Protein AF-0000000080762300 (afdb_homodimer)

Radius of gyration: 15.97 Å; Cα contacts (8 Å, |Δi|>4): 237; chains: 2; bounding box: 34×42×32 Å

Structure (mmCIF, N/CA/C/O backbone):
data_AF-0000000080762300-model_v1
#
loop_
_entity.id
_entity.type
_entity.pdbx_description
1 polymer 'Phage glycoprotein'
#
loop_
_atom_site.group_PDB
_atom_site.id
_atom_site.type_symbol
_atom_site.label_atom_id
_atom_site.label_alt_id
_atom_site.label_comp_id
_atom_site.label_asym_id
_atom_site.label_entity_id
_atom_site.label_seq_id
_atom_site.pdbx_PDB_ins_code
_atom_site.Cartn_x
_atom_site.Cartn_y
_atom_site.Cartn_z
_atom_site.occupancy
_atom_site.B_iso_or_equiv
_atom_site.auth_seq_id
_atom_site.auth_comp_id
_atom_site.auth_asym_id
_atom_site.auth_atom_id
_atom_site.pdbx_PDB_model_num
ATOM 1 N N . MET A 1 1 ? -6.262 9.594 -10.688 1 65.25 1 MET A N 1
ATOM 2 C CA . MET A 1 1 ? -5.441 8.539 -11.281 1 65.25 1 MET A CA 1
ATOM 3 C C . MET A 1 1 ? -6.312 7.395 -11.789 1 65.25 1 MET A C 1
ATOM 5 O O . MET A 1 1 ? -7.309 7.039 -11.164 1 65.25 1 MET A O 1
ATOM 9 N N . THR A 1 2 ? -6.258 7.039 -13.203 1 86.12 2 THR A N 1
ATOM 10 C CA . THR A 1 2 ? -6.926 5.852 -13.719 1 86.12 2 THR A CA 1
ATOM 11 C C . THR A 1 2 ? -6.09 4.602 -13.453 1 86.12 2 THR A C 1
ATOM 13 O O . THR A 1 2 ? -4.875 4.602 -13.656 1 86.12 2 THR A O 1
ATOM 16 N N . TYR A 1 3 ? -6.652 3.672 -12.75 1 92.5 3 TYR A N 1
ATOM 17 C CA . TYR A 1 3 ? -6.012 2.418 -12.367 1 92.5 3 TYR A CA 1
ATOM 18 C C . TYR A 1 3 ? -6.828 1.221 -12.844 1 92.5 3 TYR A C 1
ATOM 20 O O . TYR A 1 3 ? -8.047 1.175 -12.648 1 92.5 3 TYR A O 1
ATOM 28 N N . THR A 1 4 ? -6.125 0.359 -13.578 1 95.38 4 THR A N 1
ATOM 29 C CA . THR A 1 4 ? -6.664 -0.956 -13.906 1 95.38 4 THR A CA 1
ATOM 30 C C . THR A 1 4 ? -5.832 -2.059 -13.258 1 95.38 4 THR A C 1
ATOM 32 O O . THR A 1 4 ? -4.625 -2.146 -13.477 1 95.38 4 THR A O 1
ATOM 35 N N . ALA A 1 5 ? -6.48 -2.846 -12.43 1 96.38 5 ALA A N 1
ATOM 36 C CA . ALA A 1 5 ? -5.797 -3.906 -11.695 1 96.38 5 ALA A CA 1
ATOM 37 C C . ALA A 1 5 ? -5.379 -5.039 -12.633 1 96.38 5 ALA A C 1
ATOM 39 O O . ALA A 1 5 ? -5.941 -5.199 -13.719 1 96.38 5 ALA A O 1
ATOM 40 N N . PRO A 1 6 ? -4.355 -5.812 -12.258 1 97.31 6 PRO A N 1
ATOM 41 C CA . PRO A 1 6 ? -4.09 -7.055 -12.992 1 97.31 6 PRO A CA 1
ATOM 42 C C . PRO A 1 6 ? -5.293 -7.988 -13.031 1 97.31 6 PRO A C 1
ATOM 44 O O . PRO A 1 6 ? -6.094 -8.008 -12.094 1 97.31 6 PRO A O 1
ATOM 47 N N . THR A 1 7 ? -5.379 -8.68 -14.039 1 95.88 7 THR A N 1
ATOM 48 C CA . THR A 1 7 ? -6.445 -9.664 -14.141 1 95.88 7 THR A CA 1
ATOM 49 C C . THR A 1 7 ? -6.18 -10.852 -13.219 1 95.88 7 THR A C 1
ATOM 51 O O . THR A 1 7 ? -5.043 -11.078 -12.805 1 95.88 7 THR A O 1
ATOM 54 N N . PRO A 1 8 ? -7.215 -11.594 -12.93 1 95.94 8 PRO A N 1
ATOM 55 C CA . PRO A 1 8 ? -7.004 -12.805 -12.148 1 95.94 8 PRO A CA 1
ATOM 56 C C . PRO A 1 8 ? -5.953 -13.734 -12.758 1 95.94 8 PRO A C 1
ATOM 58 O O . PRO A 1 8 ? -5.121 -14.289 -12.031 1 95.94 8 PRO A O 1
ATOM 61 N N . ALA A 1 9 ? -5.965 -13.914 -14.031 1 95.69 9 ALA A N 1
ATOM 62 C CA . ALA A 1 9 ? -5.004 -14.789 -14.703 1 95.69 9 ALA A CA 1
ATOM 63 C C . ALA A 1 9 ? -3.578 -14.281 -14.516 1 95.69 9 ALA A C 1
ATOM 65 O O . ALA A 1 9 ? -2.652 -15.07 -14.328 1 95.69 9 ALA A O 1
ATOM 66 N N . GLN A 1 10 ? -3.395 -13.023 -14.547 1 97.62 10 GLN A N 1
ATOM 67 C CA . GLN A 1 10 ? -2.076 -12.422 -14.359 1 97.62 10 GLN A CA 1
ATOM 68 C C . GLN A 1 10 ? -1.583 -12.602 -12.93 1 97.62 10 GLN A C 1
ATOM 70 O O . GLN A 1 10 ? -0.404 -12.883 -12.703 1 97.62 10 GLN A O 1
ATOM 75 N N . LEU A 1 11 ? -2.508 -12.508 -11.984 1 97.75 11 LEU A N 1
ATOM 76 C CA . LEU A 1 11 ? -2.145 -12.719 -10.586 1 97.75 11 LEU A CA 1
ATOM 77 C C . LEU A 1 11 ? -1.836 -14.188 -10.328 1 97.75 11 LEU A C 1
ATOM 79 O O . LEU A 1 11 ? -0.93 -14.508 -9.555 1 97.75 11 LEU A O 1
ATOM 83 N N . GLN A 1 12 ? -2.547 -15.055 -10.969 1 96.19 12 GLN A N 1
ATOM 84 C CA . GLN A 1 12 ? -2.244 -16.469 -10.852 1 96.19 12 GLN A CA 1
ATOM 85 C C . GLN A 1 12 ? -0.877 -16.797 -11.453 1 96.19 12 GLN A C 1
ATOM 87 O O . GLN A 1 12 ? -0.126 -17.609 -10.898 1 96.19 12 GLN A O 1
ATOM 92 N N . ALA A 1 13 ? -0.613 -16.203 -12.594 1 97.75 13 ALA A N 1
ATOM 93 C CA . ALA A 1 13 ? 0.691 -16.406 -13.219 1 97.75 13 ALA A CA 1
ATOM 94 C C . ALA A 1 13 ? 1.816 -15.922 -12.305 1 97.75 13 ALA A C 1
ATOM 96 O O . ALA A 1 13 ? 2.869 -16.562 -12.219 1 97.75 13 ALA A O 1
ATOM 97 N N . LEU A 1 14 ? 1.612 -14.781 -11.656 1 98.25 14 LEU A N 1
ATOM 98 C CA . LEU A 1 14 ? 2.594 -14.266 -10.703 1 98.25 14 LEU A CA 1
ATOM 99 C C . LEU A 1 14 ? 2.834 -15.266 -9.578 1 98.25 14 LEU A C 1
ATOM 101 O O . LEU A 1 14 ? 3.982 -15.555 -9.234 1 98.25 14 LEU A O 1
ATOM 105 N N . LYS A 1 15 ? 1.79 -15.719 -9 1 97.75 15 LYS A N 1
ATOM 106 C CA . LYS A 1 15 ? 1.881 -16.719 -7.93 1 97.75 15 LYS A CA 1
ATOM 107 C C . LYS A 1 15 ? 2.715 -17.922 -8.367 1 97.75 15 LYS A C 1
ATOM 109 O O . LYS A 1 15 ? 3.592 -18.375 -7.633 1 97.75 15 LYS A O 1
ATOM 114 N N . THR A 1 16 ? 2.447 -18.438 -9.539 1 97.75 16 THR A N 1
ATOM 115 C CA . THR A 1 16 ? 3.152 -19.594 -10.078 1 97.75 16 THR A CA 1
ATOM 116 C C . THR A 1 16 ? 4.629 -19.281 -10.305 1 97.75 16 THR A C 1
ATOM 118 O O . THR A 1 16 ? 5.504 -20.062 -9.938 1 97.75 16 THR A O 1
ATOM 121 N N . ALA A 1 17 ? 4.879 -18.125 -10.836 1 98.19 17 ALA A N 1
ATOM 122 C CA . ALA A 1 17 ? 6.25 -17.719 -11.125 1 98.19 17 ALA A CA 1
ATOM 123 C C . ALA A 1 17 ? 7.066 -17.609 -9.836 1 98.19 17 ALA A C 1
ATOM 125 O O . ALA A 1 17 ? 8.266 -17.906 -9.828 1 98.19 17 ALA A O 1
ATOM 126 N N . LEU A 1 18 ? 6.426 -17.141 -8.797 1 97.88 18 LEU A N 1
ATOM 127 C CA . LEU A 1 18 ? 7.109 -16.953 -7.523 1 97.88 18 LEU A CA 1
ATOM 128 C C . LEU A 1 18 ? 7.191 -18.266 -6.75 1 97.88 18 LEU A C 1
ATOM 130 O O . LEU A 1 18 ? 7.922 -18.375 -5.762 1 97.88 18 LEU A O 1
ATOM 134 N N . ASP A 1 19 ? 6.422 -19.281 -7.191 1 98.19 19 ASP A N 1
ATOM 135 C CA . ASP A 1 19 ? 6.258 -20.547 -6.477 1 98.19 19 ASP A CA 1
ATOM 136 C C . ASP A 1 19 ? 5.766 -20.312 -5.051 1 98.19 19 ASP A C 1
ATOM 138 O O . ASP A 1 19 ? 6.332 -20.844 -4.098 1 98.19 19 ASP A O 1
ATOM 142 N N . TYR A 1 20 ? 4.777 -19.453 -4.879 1 97.62 20 TYR A N 1
ATOM 143 C CA . TYR A 1 20 ? 4.184 -19.109 -3.592 1 97.62 20 TYR A CA 1
ATOM 144 C C . TYR A 1 20 ? 2.861 -19.828 -3.387 1 97.62 20 TYR A C 1
ATOM 146 O O . TYR A 1 20 ? 2.186 -20.188 -4.355 1 97.62 20 TYR A O 1
ATOM 154 N N . THR A 1 21 ? 2.537 -20 -2.201 1 96.94 21 THR A N 1
ATOM 155 C CA . THR A 1 21 ? 1.201 -20.453 -1.844 1 96.94 21 THR A CA 1
ATOM 156 C C . THR A 1 21 ? 0.217 -19.297 -1.803 1 96.94 21 THR A C 1
ATOM 158 O O . THR A 1 21 ? 0.621 -18.125 -1.869 1 96.94 21 THR A O 1
ATOM 161 N N . GLY A 1 22 ? -1.1 -19.578 -1.722 1 94.88 22 GLY A N 1
ATOM 162 C CA . GLY A 1 22 ? -2.113 -18.547 -1.533 1 94.88 22 GLY A CA 1
ATOM 163 C C . GLY A 1 22 ? -1.881 -17.703 -0.297 1 94.88 22 GLY A C 1
ATOM 164 O O . GLY A 1 22 ? -2.09 -16.484 -0.322 1 94.88 22 GLY A O 1
ATOM 165 N N . LYS A 1 23 ? -1.419 -18.391 0.778 1 95.25 23 LYS A N 1
ATOM 166 C CA . LYS A 1 23 ? -1.147 -17.719 2.039 1 95.25 23 LYS A CA 1
ATOM 167 C C . LYS A 1 23 ? -0.006 -16.719 1.888 1 95.25 23 LYS A C 1
ATOM 169 O O . LYS A 1 23 ? -0.089 -15.586 2.387 1 95.25 23 LYS A O 1
ATOM 174 N N . GLN A 1 24 ? 1.02 -17.047 1.185 1 96.31 24 GLN A N 1
ATOM 175 C CA . GLN A 1 24 ? 2.168 -16.188 0.96 1 96.31 24 GLN A CA 1
ATOM 176 C C . GLN A 1 24 ? 1.79 -14.984 0.089 1 96.31 24 GLN A C 1
ATOM 178 O O . GLN A 1 24 ? 2.223 -13.859 0.347 1 96.31 24 GLN A O 1
ATOM 183 N N . MET A 1 25 ? 0.901 -15.266 -0.893 1 97.31 25 MET A N 1
ATOM 184 C CA . MET A 1 25 ? 0.447 -14.18 -1.756 1 97.31 25 MET A CA 1
ATOM 185 C C . MET A 1 25 ? -0.425 -13.195 -0.981 1 97.31 25 MET A C 1
ATOM 187 O O . MET A 1 25 ? -0.333 -11.984 -1.183 1 97.31 25 MET A O 1
ATOM 191 N N . ALA A 1 26 ? -1.245 -13.758 -0.153 1 96.25 26 ALA A N 1
ATOM 192 C CA . ALA A 1 26 ? -2.105 -12.93 0.686 1 96.25 26 ALA A CA 1
ATOM 193 C C . ALA A 1 26 ? -1.277 -12 1.571 1 96.25 26 ALA A C 1
ATOM 195 O O . ALA A 1 26 ? -1.602 -10.82 1.721 1 96.25 26 ALA A O 1
ATOM 196 N N . GLU A 1 27 ? -0.178 -12.438 2.131 1 94.38 27 GLU A N 1
ATOM 197 C CA . GLU A 1 27 ? 0.726 -11.641 2.951 1 94.38 27 GLU A CA 1
ATOM 198 C C . GLU A 1 27 ? 1.37 -10.523 2.133 1 94.38 27 GLU A C 1
ATOM 200 O O . GLU A 1 27 ? 1.436 -9.375 2.58 1 94.38 27 GLU A O 1
ATOM 205 N N . LEU A 1 28 ? 1.771 -10.852 0.896 1 95.88 28 LEU A N 1
ATOM 206 C CA . LEU A 1 28 ? 2.369 -9.859 0.009 1 95.88 28 LEU A CA 1
ATOM 207 C C . LEU A 1 28 ? 1.368 -8.758 -0.331 1 95.88 28 LEU A C 1
ATOM 209 O O . LEU A 1 28 ? 1.737 -7.586 -0.432 1 95.88 28 LEU A O 1
ATOM 213 N N . ALA A 1 29 ? 0.161 -9.195 -0.49 1 96.69 29 ALA A N 1
ATOM 214 C CA . ALA A 1 29 ? -0.89 -8.266 -0.907 1 96.69 29 ALA A CA 1
ATOM 215 C C . ALA A 1 29 ? -1.508 -7.562 0.296 1 96.69 29 ALA A C 1
ATOM 217 O O . ALA A 1 29 ? -2.363 -6.688 0.138 1 96.69 29 ALA A O 1
ATOM 218 N N . CYS A 1 30 ? -1.164 -8 1.465 1 96.19 30 CYS A N 1
ATOM 219 C CA . CYS A 1 30 ? -1.644 -7.418 2.713 1 96.19 30 CYS A CA 1
ATOM 220 C C . CYS A 1 30 ? -3.137 -7.664 2.893 1 96.19 30 CYS A C 1
ATOM 222 O O . CYS A 1 30 ? -3.881 -6.754 3.264 1 96.19 30 CYS A O 1
ATOM 224 N N . VAL A 1 31 ? -3.586 -8.844 2.598 1 95.06 31 VAL A N 1
ATOM 225 C CA . VAL A 1 31 ? -4.973 -9.258 2.791 1 95.06 31 VAL A CA 1
ATOM 226 C C . VAL A 1 31 ? -5.016 -10.633 3.447 1 95.06 31 VAL A C 1
ATOM 228 O O . VAL A 1 31 ? -3.988 -11.305 3.574 1 95.06 31 VAL A O 1
ATOM 231 N N . GLY A 1 32 ? -6.219 -10.945 3.941 1 92.69 32 GLY A N 1
ATOM 232 C CA . GLY A 1 32 ? -6.426 -12.32 4.352 1 92.69 32 GLY A CA 1
ATOM 233 C C . GLY A 1 32 ? -6.453 -13.289 3.188 1 92.69 32 GLY A C 1
ATOM 234 O O . GLY A 1 32 ? -6.652 -12.891 2.041 1 92.69 32 GLY A O 1
ATOM 235 N N . GLU A 1 33 ? -6.25 -14.531 3.49 1 91.69 33 GLU A N 1
ATOM 236 C CA . GLU A 1 33 ? -6.219 -15.57 2.459 1 91.69 33 GLU A CA 1
ATOM 237 C C . GLU A 1 33 ? -7.516 -15.586 1.658 1 91.69 33 GLU A C 1
ATOM 239 O O . GLU A 1 33 ? -7.5 -15.773 0.439 1 91.69 33 GLU A O 1
ATOM 244 N N . GLN A 1 34 ? -8.609 -15.414 2.279 1 91.12 34 GLN A N 1
ATOM 245 C CA . GLN A 1 34 ? -9.906 -15.43 1.607 1 91.12 34 GLN A CA 1
ATOM 246 C C . GLN A 1 34 ? -10.016 -14.289 0.598 1 91.12 34 GLN A C 1
ATOM 248 O O . GLN A 1 34 ? -10.594 -14.461 -0.479 1 91.12 34 GLN A O 1
ATOM 253 N N . HIS A 1 35 ? -9.5 -13.195 0.912 1 93.44 35 HIS A N 1
ATOM 254 C CA . HIS A 1 35 ? -9.555 -12.047 0.013 1 93.44 35 HIS A CA 1
ATOM 255 C C . HIS A 1 35 ? -8.656 -12.258 -1.202 1 93.44 35 HIS A C 1
ATOM 257 O O . HIS A 1 35 ? -9.008 -11.859 -2.314 1 93.44 35 HIS A O 1
ATOM 263 N N . TRP A 1 36 ? -7.531 -12.938 -0.986 1 94.69 36 TRP A N 1
ATOM 264 C CA . TRP A 1 36 ? -6.652 -13.234 -2.111 1 94.69 36 TRP A CA 1
ATOM 265 C C . TRP A 1 36 ? -7.379 -14.062 -3.17 1 94.69 36 TRP A C 1
ATOM 267 O O . TRP A 1 36 ? -7.277 -13.781 -4.363 1 94.69 36 TRP A O 1
ATOM 277 N N . ARG A 1 37 ? -8.125 -14.961 -2.781 1 92.44 37 ARG A N 1
ATOM 278 C CA . ARG A 1 37 ? -8.859 -15.82 -3.699 1 92.44 37 ARG A CA 1
ATOM 279 C C . ARG A 1 37 ? -9.82 -15.008 -4.562 1 92.44 37 ARG A C 1
ATOM 281 O O . ARG A 1 37 ? -10.047 -15.344 -5.727 1 92.44 37 ARG A O 1
ATOM 288 N N . LYS A 1 38 ? -10.328 -13.953 -3.992 1 94.38 38 LYS A N 1
ATOM 289 C CA . LYS A 1 38 ? -11.258 -13.102 -4.73 1 94.38 38 LYS A CA 1
ATOM 290 C C . LYS A 1 38 ? -10.547 -12.367 -5.863 1 94.38 38 LYS A C 1
ATOM 292 O O . LYS A 1 38 ? -11.18 -11.977 -6.852 1 94.38 38 LYS A O 1
ATOM 297 N N . TYR A 1 39 ? -9.297 -12.18 -5.762 1 95.5 39 TYR A N 1
ATOM 298 C CA . TYR A 1 39 ? -8.523 -11.484 -6.781 1 95.5 39 TYR A CA 1
ATOM 299 C C . TYR A 1 39 ? -8.094 -12.445 -7.891 1 95.5 39 TYR A C 1
ATOM 301 O O . TYR A 1 39 ? -7.711 -12.008 -8.977 1 95.5 39 TYR A O 1
ATOM 309 N N . THR A 1 40 ? -8.102 -13.75 -7.664 1 91.75 40 THR A N 1
ATOM 310 C CA . THR A 1 40 ? -7.578 -14.719 -8.617 1 91.75 40 THR A CA 1
ATOM 311 C C . THR A 1 40 ? -8.703 -15.617 -9.133 1 91.75 40 THR A C 1
ATOM 313 O O . THR A 1 40 ? -8.438 -16.672 -9.727 1 91.75 40 THR A O 1
ATOM 316 N N . GLY A 1 41 ? -9.875 -15.219 -9.195 1 77 41 GLY A N 1
ATOM 317 C CA . GLY A 1 41 ? -10.93 -15.93 -9.906 1 77 41 GLY A CA 1
ATOM 318 C C . GLY A 1 41 ? -11.953 -16.547 -8.977 1 77 41 GLY A C 1
ATOM 319 O O . GLY A 1 41 ? -12.555 -17.578 -9.312 1 77 41 GLY A O 1
ATOM 320 N N . GLY A 1 42 ? -12.148 -16.016 -7.895 1 67.25 42 GLY A N 1
ATOM 321 C CA . GLY A 1 42 ? -13.211 -16.594 -7.082 1 67.25 42 GLY A CA 1
ATOM 322 C C . GLY A 1 42 ? -14.602 -16.203 -7.543 1 67.25 42 GLY A C 1
ATOM 323 O O . GLY A 1 42 ? -14.758 -15.555 -8.586 1 67.25 42 GLY A O 1
ATOM 324 N N . SER A 1 43 ? -15.555 -16.734 -7.098 1 69.12 43 SER A N 1
ATOM 325 C CA . SER A 1 43 ? -16.969 -16.625 -7.406 1 69.12 43 SER A CA 1
ATOM 326 C C . SER A 1 43 ? -17.453 -15.18 -7.32 1 69.12 43 SER A C 1
ATOM 328 O O . SER A 1 43 ? -18.438 -14.805 -7.973 1 69.12 43 SER A O 1
ATOM 330 N N . THR A 1 44 ? -16.75 -14.32 -6.609 1 78.88 44 THR A N 1
ATOM 331 C CA . THR A 1 44 ? -17.047 -12.898 -6.461 1 78.88 44 THR A CA 1
ATOM 332 C C . THR A 1 44 ? -15.805 -12.062 -6.777 1 78.88 44 THR A C 1
ATOM 334 O O . THR A 1 44 ? -15.102 -11.617 -5.867 1 78.88 44 THR A O 1
ATOM 337 N N . PRO A 1 45 ? -15.523 -11.969 -8.023 1 82.06 45 PRO A N 1
ATOM 338 C CA . PRO A 1 45 ? -14.281 -11.328 -8.438 1 82.06 45 PRO A CA 1
ATOM 339 C C . PRO A 1 45 ? -14.172 -9.875 -7.961 1 82.06 45 PRO A C 1
ATOM 341 O O . PRO A 1 45 ? -15.18 -9.156 -7.93 1 82.06 45 PRO A O 1
ATOM 344 N N . ARG A 1 46 ? -13.141 -9.562 -7.352 1 92.62 46 ARG A N 1
ATOM 345 C CA . ARG A 1 46 ? -12.773 -8.211 -6.949 1 92.62 46 ARG A CA 1
ATOM 346 C C . ARG A 1 46 ? -11.438 -7.801 -7.559 1 92.62 46 ARG A C 1
ATOM 348 O O . ARG A 1 46 ? -10.57 -8.648 -7.801 1 92.62 46 ARG A O 1
ATOM 355 N N . GLU A 1 47 ? -11.438 -6.555 -7.832 1 94.5 47 GLU A N 1
ATOM 356 C CA . GLU A 1 47 ? -10.156 -6.031 -8.289 1 94.5 47 GLU A CA 1
ATOM 357 C C . GLU A 1 47 ? -9.234 -5.727 -7.117 1 94.5 47 GLU A C 1
ATOM 359 O O . GLU A 1 47 ? -9.672 -5.223 -6.082 1 94.5 47 GLU A O 1
ATOM 364 N N . MET A 1 48 ? -8.023 -6.062 -7.312 1 96.25 48 MET A N 1
ATOM 365 C CA . MET A 1 48 ? -7.055 -5.723 -6.27 1 96.25 48 MET A CA 1
ATOM 366 C C . MET A 1 48 ? -6.902 -4.211 -6.137 1 96.25 48 MET A C 1
ATOM 368 O O . MET A 1 48 ? -6.641 -3.523 -7.121 1 96.25 48 MET A O 1
ATOM 372 N N . PRO A 1 49 ? -7.02 -3.707 -4.941 1 96.5 49 PRO A N 1
ATOM 373 C CA . PRO A 1 49 ? -6.828 -2.268 -4.75 1 96.5 49 PRO A CA 1
ATOM 374 C C . PRO A 1 49 ? -5.398 -1.819 -5.039 1 96.5 49 PRO A C 1
ATOM 376 O O . PRO A 1 49 ? -4.453 -2.59 -4.844 1 96.5 49 PRO A O 1
ATOM 379 N N . TYR A 1 50 ? -5.246 -0.603 -5.418 1 96.25 50 TYR A N 1
ATOM 380 C CA . TYR A 1 50 ? -3.961 -0.035 -5.809 1 96.25 50 TYR A CA 1
ATOM 381 C C . TYR A 1 50 ? -2.943 -0.163 -4.684 1 96.25 50 TYR A C 1
ATOM 383 O O . TYR A 1 50 ? -1.835 -0.664 -4.891 1 96.25 50 TYR A O 1
ATOM 391 N N . PRO A 1 51 ? -3.252 0.216 -3.42 1 97.81 51 PRO A N 1
ATOM 392 C CA . PRO A 1 51 ? -2.203 0.151 -2.4 1 97.81 51 PRO A CA 1
ATOM 393 C C . PRO A 1 51 ? -1.756 -1.278 -2.104 1 97.81 51 PRO A C 1
ATOM 395 O O . PRO A 1 51 ? -0.594 -1.507 -1.757 1 97.81 51 PRO A O 1
ATOM 398 N N . ASN A 1 52 ? -2.676 -2.227 -2.24 1 98.25 52 ASN A N 1
ATOM 399 C CA . ASN A 1 52 ? -2.297 -3.623 -2.043 1 98.25 52 ASN A CA 1
ATOM 400 C C . ASN A 1 52 ? -1.31 -4.09 -3.107 1 98.25 52 ASN A C 1
ATOM 402 O O . ASN A 1 52 ? -0.309 -4.738 -2.791 1 98.25 52 ASN A O 1
ATOM 406 N N . LEU A 1 53 ? -1.625 -3.756 -4.367 1 98.25 53 LEU A N 1
ATOM 407 C CA . LEU A 1 53 ? -0.696 -4.113 -5.434 1 98.25 53 LEU A CA 1
ATOM 408 C C . LEU A 1 53 ? 0.635 -3.389 -5.262 1 98.25 53 LEU A C 1
ATOM 410 O O . LEU A 1 53 ? 1.694 -3.953 -5.543 1 98.25 53 LEU A O 1
ATOM 414 N N . PHE A 1 54 ? 0.567 -2.152 -4.832 1 98.38 54 PHE A N 1
ATOM 415 C CA . PHE A 1 54 ? 1.789 -1.391 -4.598 1 98.38 54 PHE A CA 1
ATOM 416 C C . PHE A 1 54 ? 2.672 -2.088 -3.57 1 98.38 54 PHE A C 1
ATOM 418 O O . PHE A 1 54 ? 3.877 -2.24 -3.783 1 98.38 54 PHE A O 1
ATOM 425 N N . HIS A 1 55 ? 2.107 -2.453 -2.482 1 98.5 55 HIS A N 1
ATOM 426 C CA . HIS A 1 55 ? 2.881 -3.158 -1.465 1 98.5 55 HIS A CA 1
ATOM 427 C C . HIS A 1 55 ? 3.494 -4.438 -2.027 1 98.5 55 HIS A C 1
ATOM 429 O O . HIS A 1 55 ? 4.684 -4.695 -1.836 1 98.5 55 HIS A O 1
ATOM 435 N N . LEU A 1 56 ? 2.676 -5.238 -2.709 1 98.44 56 LEU A N 1
ATOM 436 C CA . LEU A 1 56 ? 3.123 -6.484 -3.322 1 98.44 56 LEU A CA 1
ATOM 437 C C . LEU A 1 56 ? 4.297 -6.234 -4.266 1 98.44 56 LEU A C 1
ATOM 439 O O . LEU A 1 56 ? 5.34 -6.883 -4.148 1 98.44 56 LEU A O 1
ATOM 443 N N . ALA A 1 57 ? 4.176 -5.266 -5.121 1 98.62 57 ALA A N 1
ATOM 444 C CA . ALA A 1 57 ? 5.219 -4.941 -6.09 1 98.62 57 ALA A CA 1
ATOM 445 C C . ALA A 1 57 ? 6.465 -4.402 -5.395 1 98.62 57 ALA A C 1
ATOM 447 O O . ALA A 1 57 ? 7.59 -4.699 -5.809 1 98.62 57 ALA A O 1
ATOM 448 N N . ALA A 1 58 ? 6.246 -3.607 -4.391 1 98.62 58 ALA A N 1
ATOM 449 C CA . ALA A 1 58 ? 7.375 -3.064 -3.641 1 98.62 58 ALA A CA 1
ATOM 450 C C . ALA A 1 58 ? 8.203 -4.18 -3.01 1 98.62 58 ALA A C 1
ATOM 452 O O . ALA A 1 58 ? 9.43 -4.156 -3.064 1 98.62 58 ALA A O 1
ATOM 453 N N . ARG A 1 59 ? 7.504 -5.156 -2.455 1 98.38 59 ARG A N 1
ATOM 454 C CA . ARG A 1 59 ? 8.195 -6.281 -1.826 1 98.38 59 ARG A CA 1
ATOM 455 C C . ARG A 1 59 ? 9.008 -7.066 -2.848 1 98.38 59 ARG A C 1
ATOM 457 O O . ARG A 1 59 ? 10.023 -7.668 -2.506 1 98.38 59 ARG A O 1
ATOM 464 N N . LEU A 1 60 ? 8.602 -7.008 -4.094 1 98.38 60 LEU A N 1
ATOM 465 C CA . LEU A 1 60 ? 9.258 -7.781 -5.145 1 98.38 60 LEU A CA 1
ATOM 466 C C . LEU A 1 60 ? 10.344 -6.957 -5.824 1 98.38 60 LEU A C 1
ATOM 468 O O . LEU A 1 60 ? 11.289 -7.516 -6.391 1 98.38 60 LEU A O 1
ATOM 472 N N . ALA A 1 61 ? 10.234 -5.652 -5.715 1 98.5 61 ALA A N 1
ATOM 473 C CA . ALA A 1 61 ? 11.094 -4.805 -6.535 1 98.5 61 ALA A CA 1
ATOM 474 C C . ALA A 1 61 ? 12.18 -4.148 -5.691 1 98.5 61 ALA A C 1
ATOM 476 O O . ALA A 1 61 ? 13.242 -3.779 -6.207 1 98.5 61 ALA A O 1
ATOM 477 N N . LEU A 1 62 ? 11.93 -3.922 -4.422 1 98.56 62 LEU A N 1
ATOM 478 C CA . LEU A 1 62 ? 12.844 -3.156 -3.584 1 98.56 62 LEU A CA 1
ATOM 479 C C . LEU A 1 62 ? 13.773 -4.082 -2.807 1 98.56 62 LEU A C 1
ATOM 481 O O . LEU A 1 62 ? 13.398 -5.215 -2.482 1 98.56 62 LEU A O 1
ATOM 485 N N . SER A 1 63 ? 14.961 -3.521 -2.492 1 98.06 63 SER A N 1
ATOM 486 C CA . SER A 1 63 ? 15.883 -4.242 -1.625 1 98.06 63 SER A CA 1
ATOM 487 C C . SER A 1 63 ? 15.414 -4.223 -0.175 1 98.06 63 SER A C 1
ATOM 489 O O . SER A 1 63 ? 14.586 -3.389 0.204 1 98.06 63 SER A O 1
ATOM 491 N N . PRO A 1 64 ? 15.992 -5.117 0.606 1 97.25 64 PRO A N 1
ATOM 492 C CA . PRO A 1 64 ? 15.656 -5.094 2.031 1 97.25 64 PRO A CA 1
ATOM 493 C C . PRO A 1 64 ? 15.969 -3.75 2.688 1 97.25 64 PRO A C 1
ATOM 495 O O . PRO A 1 64 ? 15.219 -3.297 3.555 1 97.25 64 PRO A O 1
ATOM 498 N N . ALA A 1 65 ? 17 -3.145 2.266 1 97.69 65 ALA A N 1
ATOM 499 C CA . ALA A 1 65 ? 17.375 -1.852 2.838 1 97.69 65 ALA A CA 1
ATOM 500 C C . ALA A 1 65 ? 16.359 -0.776 2.459 1 97.69 65 ALA A C 1
ATOM 502 O O . ALA A 1 65 ? 16.031 0.086 3.275 1 97.69 65 ALA A O 1
ATOM 503 N N . GLU A 1 66 ? 15.93 -0.811 1.231 1 98.19 66 GLU A N 1
ATOM 504 C CA . GLU A 1 66 ? 14.93 0.149 0.778 1 98.19 66 GLU A CA 1
ATOM 505 C C . GLU A 1 66 ? 13.602 -0.06 1.499 1 98.19 66 GLU A C 1
ATOM 507 O O . GLU A 1 66 ? 12.953 0.905 1.916 1 98.19 66 GLU A O 1
ATOM 512 N N . LEU A 1 67 ? 13.25 -1.272 1.661 1 98.06 67 LEU A N 1
ATOM 513 C CA . LEU A 1 67 ? 12.031 -1.597 2.396 1 98.06 67 LEU A CA 1
ATOM 514 C C . LEU A 1 67 ? 12.133 -1.137 3.848 1 98.06 67 LEU A C 1
ATOM 516 O O . LEU A 1 67 ? 11.164 -0.622 4.41 1 98.06 67 LEU A O 1
ATOM 520 N N . ALA A 1 68 ? 13.297 -1.308 4.391 1 97 68 ALA A N 1
ATOM 521 C CA . ALA A 1 68 ? 13.508 -0.895 5.773 1 97 68 ALA A CA 1
ATOM 522 C C . ALA A 1 68 ? 13.312 0.61 5.934 1 97 68 ALA A C 1
ATOM 524 O O . ALA A 1 68 ? 12.836 1.075 6.969 1 97 68 ALA A O 1
ATOM 525 N N . ARG A 1 69 ? 13.664 1.368 4.906 1 98.12 69 ARG A N 1
ATOM 526 C CA . ARG A 1 69 ? 13.469 2.812 4.969 1 98.12 69 ARG A CA 1
ATOM 527 C C . ARG A 1 69 ? 11.984 3.168 4.992 1 98.12 69 ARG A C 1
ATOM 529 O O . ARG A 1 69 ? 11.578 4.102 5.684 1 98.12 69 ARG A O 1
ATOM 536 N N . VAL A 1 70 ? 11.242 2.465 4.246 1 98.44 70 VAL A N 1
ATOM 537 C CA . VAL A 1 70 ? 9.805 2.701 4.23 1 98.44 70 VAL A CA 1
ATOM 538 C C . VAL A 1 70 ? 9.211 2.369 5.602 1 98.44 70 VAL A C 1
ATOM 540 O O . VAL A 1 70 ? 8.43 3.148 6.152 1 98.44 70 VAL A O 1
ATOM 543 N N . LEU A 1 71 ? 9.656 1.217 6.125 1 97.31 71 LEU A N 1
ATOM 544 C CA . LEU A 1 71 ? 9.141 0.796 7.426 1 97.31 71 LEU A CA 1
ATOM 545 C C . LEU A 1 71 ? 9.547 1.785 8.516 1 97.31 71 LEU A C 1
ATOM 547 O O . LEU A 1 71 ? 8.766 2.074 9.422 1 97.31 71 LEU A O 1
ATOM 551 N N . LYS A 1 72 ? 10.734 2.244 8.414 1 97.81 72 LYS A N 1
ATOM 552 C CA . LYS A 1 72 ? 11.188 3.264 9.359 1 97.81 72 LYS A CA 1
ATOM 553 C C . LYS A 1 72 ? 10.312 4.512 9.281 1 97.81 72 LYS A C 1
ATOM 555 O O . LYS A 1 72 ? 9.961 5.094 10.305 1 97.81 72 LYS A O 1
ATOM 560 N N . LYS A 1 73 ? 9.984 4.949 8.07 1 98.38 73 LYS A N 1
ATOM 561 C CA . LYS A 1 73 ? 9.125 6.117 7.883 1 98.38 73 LYS A CA 1
ATOM 562 C C . LYS A 1 73 ? 7.746 5.887 8.484 1 98.38 73 LYS A C 1
ATOM 564 O O . LYS A 1 73 ? 7.176 6.793 9.102 1 98.38 73 LYS A O 1
ATOM 569 N N . MET A 1 74 ? 7.254 4.719 8.344 1 98.25 74 MET A N 1
ATOM 570 C CA . MET A 1 74 ? 5.965 4.375 8.938 1 98.25 74 MET A CA 1
ATOM 571 C C . MET A 1 74 ? 6.008 4.508 10.453 1 98.25 74 MET A C 1
ATOM 573 O O . MET A 1 74 ? 5.078 5.039 11.062 1 98.25 74 MET A O 1
ATOM 577 N N . ARG A 1 75 ? 7.117 4.074 11.016 1 97.69 75 ARG A N 1
ATOM 578 C CA . ARG A 1 75 ? 7.281 4.195 12.461 1 97.69 75 ARG A CA 1
ATOM 579 C C . ARG A 1 75 ? 7.398 5.656 12.883 1 97.69 75 ARG A C 1
ATOM 581 O O . ARG A 1 75 ? 6.855 6.055 13.914 1 97.69 75 ARG A O 1
ATOM 588 N N . GLU A 1 76 ? 8.102 6.422 12.117 1 98.25 76 GLU A N 1
ATOM 589 C CA . GLU A 1 76 ? 8.234 7.848 12.391 1 98.25 76 GLU A CA 1
ATOM 590 C C . GLU A 1 76 ? 6.871 8.539 12.391 1 98.25 76 GLU A C 1
ATOM 592 O O . GLU A 1 76 ? 6.641 9.477 13.156 1 98.25 76 GLU A O 1
ATOM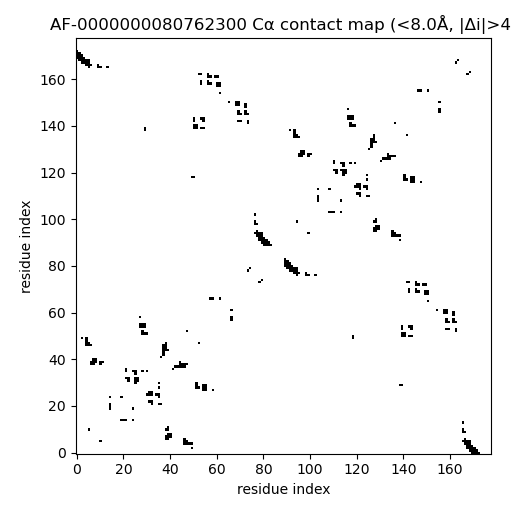 597 N N . ILE A 1 77 ? 6.047 8.07 11.516 1 98.19 77 ILE A N 1
ATOM 598 C CA . ILE A 1 77 ? 4.715 8.648 11.422 1 98.19 77 ILE A CA 1
ATOM 599 C C . ILE A 1 77 ? 3.885 8.242 12.633 1 98.19 77 ILE A C 1
ATOM 601 O O . ILE A 1 77 ? 3.006 8.992 13.07 1 98.19 77 ILE A O 1
ATOM 605 N N . GLY A 1 78 ? 4.145 7.023 13.141 1 97.81 78 GLY A N 1
ATOM 606 C CA . GLY A 1 78 ? 3.477 6.664 14.383 1 97.81 78 GLY A CA 1
ATOM 607 C C . GLY A 1 78 ? 3.01 5.223 14.422 1 97.81 78 GLY A C 1
ATOM 608 O O . GLY A 1 78 ? 2.457 4.77 15.422 1 97.81 78 GLY A O 1
ATOM 609 N N . ALA A 1 79 ? 3.27 4.504 13.328 1 97.25 79 ALA A N 1
ATOM 610 C CA . ALA A 1 79 ? 2.814 3.119 13.289 1 97.25 79 ALA A CA 1
ATOM 611 C C . ALA A 1 79 ? 3.699 2.225 14.148 1 97.25 79 ALA A C 1
ATOM 613 O O . ALA A 1 79 ? 4.887 2.506 14.336 1 97.25 79 ALA A O 1
ATOM 614 N N . GLU A 1 80 ? 3.08 1.106 14.641 1 94.31 80 GLU A N 1
ATOM 615 C CA . GLU A 1 80 ? 3.791 0.03 15.328 1 94.31 80 GLU A CA 1
ATOM 616 C C . GLU A 1 80 ? 3.51 -1.319 14.672 1 94.31 80 GLU A C 1
ATOM 618 O O . GLU A 1 80 ? 2.377 -1.595 14.273 1 94.31 80 GLU A O 1
ATOM 623 N N . PHE A 1 81 ? 4.582 -1.994 14.508 1 88 81 PHE A N 1
ATOM 624 C CA . PHE A 1 81 ? 4.367 -3.34 13.992 1 88 81 PHE A CA 1
ATOM 625 C C . PHE A 1 81 ? 5.543 -4.246 14.336 1 88 81 PHE A C 1
ATOM 627 O O . PHE A 1 81 ? 6.652 -3.77 14.578 1 88 81 PHE A O 1
ATOM 634 N N . ASP A 1 82 ? 5.219 -5.441 14.656 1 75.81 82 ASP A N 1
ATOM 635 C CA . ASP A 1 82 ? 6.215 -6.461 14.977 1 75.81 82 ASP A CA 1
ATOM 636 C C . ASP A 1 82 ? 6.496 -7.352 13.766 1 75.81 82 ASP A C 1
ATOM 638 O O . ASP A 1 82 ? 5.574 -7.91 13.172 1 75.81 82 ASP A O 1
ATOM 642 N N . PHE A 1 83 ? 7.258 -6.812 12.727 1 59.31 83 PHE A N 1
ATOM 643 C CA . PHE A 1 83 ? 7.512 -7.711 11.602 1 59.31 83 PHE A CA 1
ATOM 644 C C . PHE A 1 83 ? 8.227 -8.977 12.078 1 59.31 83 PHE A C 1
ATOM 646 O O . PHE A 1 83 ? 9.211 -8.898 12.812 1 59.31 83 PHE A O 1
ATOM 653 N N . THR A 1 84 ? 7.539 -9.859 12.477 1 49.69 84 THR A N 1
ATOM 654 C CA . THR A 1 84 ? 8.312 -11.094 12.477 1 49.69 84 THR A CA 1
ATOM 655 C C . THR A 1 84 ? 9.102 -11.234 11.172 1 49.69 84 THR A C 1
ATOM 657 O O . THR A 1 84 ? 8.68 -10.734 10.133 1 49.69 84 THR A O 1
ATOM 660 N N . GLU A 1 85 ? 10.406 -11.609 11.031 1 45.25 85 GLU A N 1
ATOM 661 C CA . GLU A 1 85 ? 11.375 -11.805 9.961 1 45.25 85 GLU A CA 1
ATOM 662 C C . GLU A 1 85 ? 10.695 -12.211 8.656 1 45.25 85 GLU A C 1
ATOM 664 O O . GLU A 1 85 ? 9.859 -13.125 8.648 1 45.25 85 GLU A O 1
ATOM 669 N N . PRO A 1 86 ? 10.523 -11.32 7.703 1 44.31 86 PRO A N 1
ATOM 670 C CA . PRO A 1 86 ? 10.039 -11.867 6.434 1 44.31 86 PRO A CA 1
ATOM 671 C C . PRO A 1 86 ? 10.555 -13.281 6.168 1 44.31 86 PRO A C 1
ATOM 673 O O . PRO A 1 86 ? 11.625 -13.648 6.648 1 44.31 86 PRO A O 1
ATOM 676 N N . PRO A 1 87 ? 9.758 -14.195 5.871 1 35.06 87 PRO A N 1
ATOM 677 C CA . PRO A 1 87 ? 10.375 -15.5 5.625 1 35.06 87 PRO A CA 1
ATOM 678 C C . PRO A 1 87 ? 11.586 -15.414 4.699 1 35.06 87 PRO A C 1
ATOM 680 O O . PRO A 1 87 ? 11.539 -14.734 3.674 1 35.06 87 PRO A O 1
ATOM 683 N N . THR A 1 88 ? 12.773 -14.992 5.227 1 35.16 88 THR A N 1
ATOM 684 C CA . THR A 1 88 ? 13.984 -15.188 4.43 1 35.16 88 THR A CA 1
ATOM 685 C C . THR A 1 88 ? 13.852 -16.438 3.559 1 35.16 88 THR A C 1
ATOM 687 O O . THR A 1 88 ? 13.617 -17.531 4.07 1 35.16 88 THR A O 1
ATOM 690 N N . ALA A 1 89 ? 13.453 -16.234 2.371 1 33.97 89 ALA A N 1
ATOM 691 C CA . ALA A 1 89 ? 13.688 -17.422 1.544 1 33.97 89 ALA A CA 1
ATOM 692 C C . ALA A 1 89 ? 15.133 -17.891 1.657 1 33.97 89 ALA A C 1
ATOM 694 O O . ALA A 1 89 ? 16.047 -17.094 1.859 1 33.97 89 ALA A O 1
ATOM 695 N N . MET B 1 1 ? 1.027 -10.641 11.328 1 65 1 MET B N 1
ATOM 696 C CA . MET B 1 1 ? 1.683 -9.375 11.648 1 65 1 MET B CA 1
ATOM 697 C C . MET B 1 1 ? 0.773 -8.484 12.492 1 65 1 MET B C 1
ATOM 699 O O . MET B 1 1 ? -0.442 -8.461 12.289 1 65 1 MET B O 1
ATOM 703 N N . THR B 1 2 ? 1.224 -8.07 13.812 1 85.94 2 THR B N 1
ATOM 704 C CA . THR B 1 2 ? 0.486 -7.086 14.594 1 85.94 2 THR B CA 1
ATOM 705 C C . THR B 1 2 ? 0.775 -5.672 14.109 1 85.94 2 THR B C 1
ATOM 707 O O . THR B 1 2 ? 1.932 -5.316 13.867 1 85.94 2 THR B O 1
ATOM 710 N N . TYR B 1 3 ? -0.24 -4.973 13.695 1 92.38 3 TYR B N 1
ATOM 711 C CA . TYR B 1 3 ? -0.163 -3.613 13.18 1 92.38 3 TYR B CA 1
ATOM 712 C C . TYR B 1 3 ? -1.051 -2.668 13.977 1 92.38 3 TYR B C 1
ATOM 714 O O . TYR B 1 3 ? -2.217 -2.975 14.242 1 92.38 3 TYR B O 1
ATOM 722 N N . THR B 1 4 ? -0.402 -1.606 14.461 1 95.12 4 THR B N 1
ATOM 723 C CA . THR B 1 4 ? -1.135 -0.481 15.031 1 95.12 4 THR B CA 1
ATOM 724 C C . THR B 1 4 ? -0.94 0.774 14.188 1 95.12 4 THR B C 1
ATOM 726 O O . THR B 1 4 ? 0.191 1.21 13.961 1 95.12 4 THR B O 1
ATOM 729 N N . ALA B 1 5 ? -2.033 1.301 13.695 1 96.25 5 ALA B N 1
ATOM 730 C CA . ALA B 1 5 ? -1.988 2.469 12.82 1 96.25 5 ALA B CA 1
ATOM 731 C C . ALA B 1 5 ? -1.591 3.721 13.602 1 96.25 5 ALA B C 1
ATOM 733 O O . ALA B 1 5 ? -1.743 3.773 14.82 1 96.25 5 ALA B O 1
ATOM 734 N N . PRO B 1 6 ? -1.039 4.73 12.93 1 97.19 6 PRO B N 1
ATOM 735 C CA . PRO B 1 6 ? -0.879 6.031 13.578 1 97.19 6 PRO B CA 1
ATOM 736 C C . PRO B 1 6 ? -2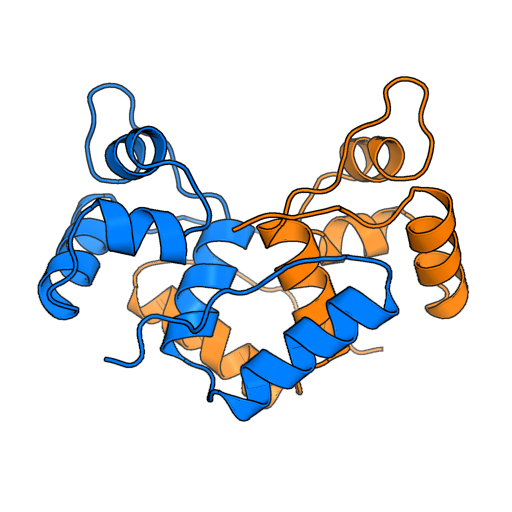.197 6.594 14.109 1 97.19 6 PRO B C 1
ATOM 738 O O . PRO B 1 6 ? -3.258 6.34 13.531 1 97.19 6 PRO B O 1
ATOM 741 N N . THR B 1 7 ? -2.1 7.281 15.109 1 95.69 7 THR B N 1
ATOM 742 C CA . THR B 1 7 ? -3.285 7.934 15.648 1 95.69 7 THR B CA 1
ATOM 743 C C . THR B 1 7 ? -3.717 9.094 14.758 1 95.69 7 THR B C 1
ATOM 745 O O . THR B 1 7 ? -2.92 9.609 13.969 1 95.69 7 THR B O 1
ATOM 748 N N . PRO B 1 8 ? -4.945 9.5 14.906 1 95.88 8 PRO B N 1
ATOM 749 C CA . PRO B 1 8 ? -5.387 10.68 14.164 1 95.88 8 PRO B CA 1
ATOM 750 C C . PRO B 1 8 ? -4.488 11.891 14.391 1 95.88 8 PRO B C 1
ATOM 752 O O . PRO B 1 8 ? -4.172 12.625 13.453 1 95.88 8 PRO B O 1
ATOM 755 N N . ALA B 1 9 ? -4.082 12.141 15.594 1 95.5 9 ALA B N 1
ATOM 756 C CA . ALA B 1 9 ? -3.229 13.281 15.922 1 95.5 9 ALA B CA 1
ATOM 757 C C . ALA B 1 9 ? -1.891 13.18 15.188 1 95.5 9 ALA B C 1
ATOM 759 O O . ALA B 1 9 ? -1.359 14.195 14.719 1 95.5 9 ALA B O 1
ATOM 760 N N . GLN B 1 10 ? -1.363 12.039 15.078 1 97.5 10 GLN B N 1
ATOM 761 C CA . GLN B 1 10 ? -0.092 11.82 14.398 1 97.5 10 GLN B CA 1
ATOM 762 C C . GLN B 1 10 ? -0.228 12.055 12.891 1 97.5 10 GLN B C 1
ATOM 764 O O . GLN B 1 10 ? 0.656 12.641 12.266 1 97.5 10 GLN B O 1
ATOM 769 N N . LEU B 1 11 ? -1.366 11.648 12.352 1 97.62 11 LEU B N 1
ATOM 770 C CA . LEU B 1 11 ? -1.614 11.875 10.93 1 97.62 11 LEU B CA 1
ATOM 771 C C . LEU B 1 11 ? -1.85 13.359 10.648 1 97.62 11 LEU B C 1
ATOM 773 O O . LEU B 1 11 ? -1.419 13.875 9.617 1 97.62 11 LEU B O 1
ATOM 777 N N . GLN B 1 12 ? -2.484 14.031 11.562 1 96.06 12 GLN B N 1
ATOM 778 C CA . GLN B 1 12 ? -2.66 15.469 11.414 1 96.06 12 GLN B CA 1
ATOM 779 C C . GLN B 1 12 ? -1.321 16.203 11.484 1 96.06 12 GLN B C 1
ATOM 781 O O . GLN B 1 12 ? -1.085 17.156 10.742 1 96.06 12 GLN B O 1
ATOM 786 N N . ALA B 1 13 ? -0.505 15.766 12.422 1 97.69 13 ALA B N 1
ATOM 787 C CA . ALA B 1 13 ? 0.827 16.359 12.531 1 97.69 13 ALA B CA 1
ATOM 788 C C . ALA B 1 13 ? 1.626 16.156 11.25 1 97.69 13 ALA B C 1
ATOM 790 O O . ALA B 1 13 ? 2.352 17.062 10.82 1 97.69 13 ALA B O 1
ATOM 791 N N . LEU B 1 14 ? 1.52 14.969 10.656 1 98.25 14 LEU B N 1
ATOM 792 C CA . LEU B 1 14 ? 2.188 14.695 9.391 1 98.25 14 LEU B CA 1
ATOM 793 C C . LEU B 1 14 ? 1.711 15.656 8.305 1 98.25 14 LEU B C 1
ATOM 795 O O . LEU B 1 14 ? 2.523 16.234 7.582 1 98.25 14 LEU B O 1
ATOM 799 N N . LYS B 1 15 ? 0.449 15.781 8.172 1 97.69 15 LYS B N 1
ATOM 800 C CA . LYS B 1 15 ? -0.138 16.703 7.203 1 97.69 15 LYS B CA 1
ATOM 801 C C . LYS B 1 15 ? 0.428 18.109 7.367 1 97.69 15 LYS B C 1
ATOM 803 O O . LYS B 1 15 ? 0.81 18.75 6.383 1 97.69 15 LYS B O 1
ATOM 808 N N . THR B 1 16 ? 0.47 18.594 8.57 1 97.75 16 THR B N 1
ATOM 809 C CA . THR B 1 16 ? 0.973 19.922 8.875 1 97.75 16 THR B CA 1
ATOM 810 C C . THR B 1 16 ? 2.453 20.047 8.531 1 97.75 16 THR B C 1
ATOM 812 O O . THR B 1 16 ? 2.879 21.016 7.914 1 97.75 16 THR B O 1
ATOM 815 N N . ALA B 1 17 ? 3.193 19.031 8.875 1 98.12 17 ALA B N 1
ATOM 816 C CA . ALA B 1 17 ? 4.629 19.031 8.609 1 98.12 17 ALA B CA 1
ATOM 817 C C . ALA B 1 17 ? 4.914 19.078 7.113 1 98.12 17 ALA B C 1
ATOM 819 O O . ALA B 1 17 ? 5.895 19.703 6.684 1 98.12 17 ALA B O 1
ATOM 820 N N . LEU B 1 18 ? 4.094 18.422 6.359 1 97.88 18 LEU B N 1
ATOM 821 C CA . LEU B 1 18 ? 4.285 18.359 4.914 1 97.88 18 LEU B CA 1
ATOM 822 C C . LEU B 1 18 ? 3.709 19.594 4.234 1 97.88 18 LEU B C 1
ATOM 824 O O . LEU B 1 18 ? 3.963 19.844 3.053 1 97.88 18 LEU B O 1
ATOM 828 N N . ASP B 1 19 ? 2.908 20.375 4.984 1 98.19 19 ASP B N 1
ATOM 829 C CA . ASP B 1 19 ? 2.148 21.5 4.449 1 98.19 19 ASP B CA 1
ATOM 830 C C . ASP B 1 19 ? 1.251 21.062 3.295 1 98.19 19 ASP B C 1
ATOM 832 O O . ASP B 1 19 ? 1.254 21.688 2.229 1 98.19 19 ASP B O 1
ATOM 836 N N . TYR B 1 20 ? 0.554 19.953 3.455 1 97.56 20 TYR B N 1
ATOM 837 C CA . TYR B 1 20 ? -0.349 19.375 2.461 1 97.56 20 TYR B CA 1
ATOM 838 C C . TYR B 1 20 ? -1.801 19.703 2.795 1 97.56 20 TYR B C 1
ATOM 840 O O . TYR B 1 20 ? -2.145 19.906 3.961 1 97.56 20 TYR B O 1
ATOM 848 N N . THR B 1 21 ? -2.564 19.703 1.827 1 96.81 21 THR B N 1
ATOM 849 C CA . THR B 1 21 ? -4.012 19.766 2.01 1 96.81 21 THR B CA 1
ATOM 850 C C . THR B 1 21 ? -4.574 18.359 2.271 1 96.81 21 THR B C 1
ATOM 852 O O . THR B 1 21 ? -3.863 17.375 2.129 1 96.81 21 THR B O 1
ATOM 855 N N . GLY B 1 22 ? -5.859 18.266 2.682 1 94.75 22 GLY B N 1
ATOM 856 C CA . GLY B 1 22 ? -6.539 16.984 2.824 1 94.75 22 GLY B CA 1
ATOM 857 C C . GLY B 1 22 ? -6.543 16.172 1.546 1 94.75 22 GLY B C 1
ATOM 858 O O . GLY B 1 22 ? -6.379 14.945 1.583 1 94.75 22 GLY B O 1
ATOM 859 N N . LYS B 1 23 ? -6.719 16.891 0.411 1 95.12 23 LYS B N 1
ATOM 860 C CA . LYS B 1 23 ? -6.746 16.234 -0.896 1 95.12 23 LYS B CA 1
ATOM 861 C C . LYS B 1 23 ? -5.398 15.602 -1.223 1 95.12 23 LYS B C 1
ATOM 863 O O . LYS B 1 23 ? -5.34 14.477 -1.717 1 95.12 23 LYS B O 1
ATOM 868 N N . GLN B 1 24 ? -4.324 16.266 -0.93 1 96.19 24 GLN B N 1
ATOM 869 C CA . GLN B 1 24 ? -2.98 15.758 -1.186 1 96.19 24 GLN B CA 1
ATOM 870 C C . GLN B 1 24 ? -2.664 14.555 -0.301 1 96.19 24 GLN B C 1
ATOM 872 O O . GLN B 1 24 ? -2.055 13.586 -0.756 1 96.19 24 GLN B O 1
ATOM 877 N N . MET B 1 25 ? -3.176 14.641 0.947 1 97.19 25 MET B N 1
ATOM 878 C CA . MET B 1 25 ? -2.959 13.516 1.859 1 97.19 25 MET B CA 1
ATOM 879 C C . MET B 1 25 ? -3.744 12.289 1.409 1 97.19 25 MET B C 1
ATOM 881 O O . MET B 1 25 ? -3.25 11.164 1.498 1 97.19 25 MET B O 1
ATOM 885 N N . ALA B 1 26 ? -4.93 12.547 0.973 1 96.12 26 ALA B N 1
ATOM 886 C CA . ALA B 1 26 ? -5.766 11.469 0.465 1 96.12 26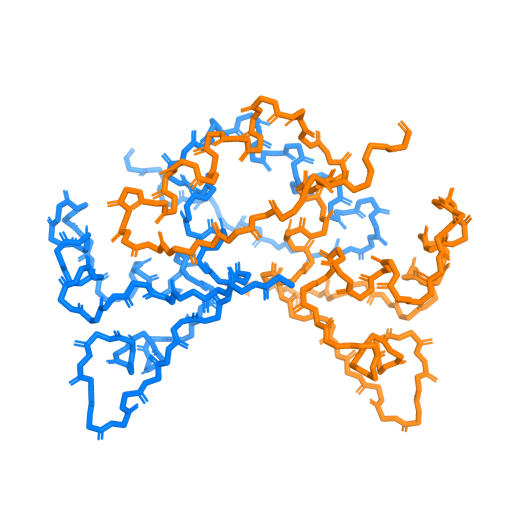 ALA B CA 1
ATOM 887 C C . ALA B 1 26 ? -5.098 10.7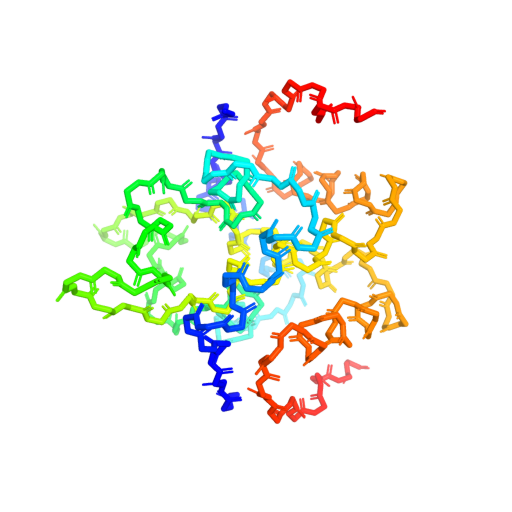66 -0.711 1 96.12 26 ALA B C 1
ATOM 889 O O . ALA B 1 26 ? -5.109 9.531 -0.792 1 96.12 26 ALA B O 1
ATOM 890 N N . GLU B 1 27 ? -4.457 11.469 -1.617 1 94.19 27 GLU B N 1
ATOM 891 C CA . GLU B 1 27 ? -3.734 10.906 -2.754 1 94.19 27 GLU B CA 1
ATOM 892 C C . GLU B 1 27 ? -2.547 10.062 -2.291 1 94.19 27 GLU B C 1
ATOM 894 O O . GLU B 1 27 ? -2.332 8.961 -2.791 1 94.19 27 GLU B O 1
ATOM 899 N N . LEU B 1 28 ? -1.832 10.562 -1.28 1 95.81 28 LEU B N 1
ATOM 900 C CA . LEU B 1 28 ? -0.693 9.836 -0.731 1 95.81 28 LEU B CA 1
ATOM 901 C C . LEU B 1 28 ? -1.142 8.516 -0.102 1 95.81 28 LEU B C 1
ATOM 903 O O . LEU B 1 28 ? -0.445 7.508 -0.206 1 95.81 28 LEU B O 1
ATOM 907 N N . ALA B 1 29 ? -2.271 8.594 0.523 1 96.56 29 ALA B N 1
ATOM 908 C CA . ALA B 1 29 ? -2.787 7.438 1.246 1 96.56 29 ALA B CA 1
ATOM 909 C C . ALA B 1 29 ? -3.576 6.52 0.318 1 96.56 29 ALA B C 1
ATOM 911 O O . ALA B 1 29 ? -4.027 5.449 0.73 1 96.56 29 ALA B O 1
ATOM 912 N N . CYS B 1 30 ? -3.824 6.965 -0.871 1 96 30 CYS B N 1
ATOM 913 C CA . CYS B 1 30 ? -4.547 6.203 -1.883 1 96 30 CYS B CA 1
ATOM 914 C C . CYS B 1 30 ? -6.004 6.008 -1.483 1 96 30 CYS B C 1
ATOM 916 O O . CYS B 1 30 ? -6.543 4.906 -1.598 1 96 30 CYS B O 1
ATOM 918 N N . VAL B 1 31 ? -6.621 7.039 -0.99 1 94.94 31 VAL B N 1
ATOM 919 C CA . VAL B 1 31 ? -8.039 7.031 -0.634 1 94.94 31 VAL B CA 1
ATOM 920 C C . VAL B 1 31 ? -8.711 8.297 -1.156 1 94.94 31 VAL B C 1
ATOM 922 O O . VAL B 1 31 ? -8.031 9.219 -1.62 1 94.94 31 VAL B O 1
ATOM 925 N N . GLY B 1 32 ? -10.039 8.242 -1.159 1 92.56 32 GLY B N 1
ATOM 926 C CA . GLY B 1 32 ? -10.766 9.484 -1.391 1 92.56 32 GLY B CA 1
ATOM 927 C C . GLY B 1 32 ? -10.633 10.477 -0.25 1 92.56 32 GLY B C 1
ATOM 928 O O . GLY B 1 32 ? -10.273 10.094 0.869 1 92.56 32 GLY B O 1
ATOM 929 N N . GLU B 1 33 ? -10.906 11.695 -0.541 1 91.5 33 GLU B N 1
ATOM 930 C CA . GLU B 1 33 ? -10.789 12.75 0.458 1 91.5 33 GLU B CA 1
ATOM 931 C C . GLU B 1 33 ? -11.648 12.453 1.684 1 91.5 33 GLU B C 1
ATOM 933 O O . GLU B 1 33 ? -11.234 12.703 2.816 1 91.5 33 GLU B O 1
ATOM 938 N N . GLN B 1 34 ? -12.812 11.961 1.506 1 90.81 34 GLN B N 1
ATOM 939 C CA . GLN B 1 34 ? -13.719 11.648 2.611 1 90.81 34 GLN B CA 1
ATOM 940 C C . GLN B 1 34 ? -13.125 10.578 3.523 1 90.81 34 GLN B C 1
ATOM 942 O O . GLN B 1 34 ? -13.289 10.641 4.746 1 90.81 34 GLN B O 1
ATOM 947 N N . HIS B 1 35 ? -12.469 9.656 2.99 1 93.31 35 HIS B N 1
ATOM 948 C CA . HIS B 1 35 ? -11.867 8.586 3.779 1 93.31 35 HIS B CA 1
ATOM 949 C C . HIS B 1 35 ? -10.68 9.102 4.594 1 93.31 35 HIS B C 1
ATOM 951 O O . HIS B 1 35 ? -10.484 8.688 5.734 1 93.31 35 HIS B O 1
ATOM 957 N N . TRP B 1 36 ? -9.961 10.07 4.016 1 94.56 36 TRP B N 1
ATOM 958 C CA . TRP B 1 36 ? -8.852 10.664 4.758 1 94.56 36 TRP B CA 1
ATOM 959 C C . TRP B 1 36 ? -9.344 11.305 6.051 1 94.56 36 TRP B C 1
ATOM 961 O O . TRP B 1 36 ? -8.734 11.133 7.105 1 94.56 36 TRP B O 1
ATOM 971 N N . ARG B 1 37 ? -10.391 11.945 6.008 1 92.19 37 ARG B N 1
ATOM 972 C CA . ARG B 1 37 ? -10.953 12.609 7.176 1 92.19 37 ARG B CA 1
ATOM 973 C C . ARG B 1 37 ? -11.266 11.609 8.281 1 92.19 37 ARG B C 1
ATOM 975 O O . ARG B 1 37 ? -11.125 11.922 9.469 1 92.19 37 ARG B O 1
ATOM 982 N N . LYS B 1 38 ? -11.641 10.422 7.891 1 94.25 38 LYS B N 1
ATOM 983 C CA . LYS B 1 38 ? -11.953 9.383 8.867 1 94.25 38 LYS B CA 1
ATOM 984 C C . LYS B 1 38 ? -10.703 8.938 9.617 1 94.25 38 LYS B C 1
ATOM 986 O O . LYS B 1 38 ? -10.789 8.453 10.75 1 94.25 38 LYS B O 1
ATOM 991 N N . TYR B 1 39 ? -9.578 9.109 9.055 1 95.38 39 TYR B N 1
ATOM 992 C CA . TYR B 1 39 ? -8.32 8.719 9.68 1 95.38 39 TYR B CA 1
ATOM 993 C C . TYR B 1 39 ? -7.801 9.812 10.594 1 95.38 39 TYR B C 1
ATOM 995 O O . TYR B 1 39 ? -6.938 9.57 11.438 1 95.38 39 TYR B O 1
ATOM 1003 N N . THR B 1 40 ? -8.25 11.047 10.469 1 91.62 40 THR B N 1
ATOM 1004 C CA . THR B 1 40 ? -7.707 12.18 11.211 1 91.62 40 THR B CA 1
ATOM 1005 C C . THR B 1 40 ? -8.758 12.758 12.156 1 91.62 40 THR B C 1
ATOM 1007 O O . THR B 1 40 ? -8.594 13.867 12.664 1 91.62 40 THR B O 1
ATOM 1010 N N . GLY B 1 41 ? -9.641 12.047 12.641 1 76.56 41 GLY B N 1
ATOM 1011 C CA . GLY B 1 41 ? -10.508 12.469 13.727 1 76.56 41 GLY B CA 1
ATOM 1012 C C . GLY B 1 41 ? -11.938 12.742 13.281 1 76.56 41 GLY B C 1
ATOM 1013 O O . GLY B 1 41 ? -12.625 13.578 13.875 1 76.56 41 GLY B O 1
ATOM 1014 N N . GLY B 1 42 ? -12.359 12.133 12.297 1 66.88 42 GLY B N 1
ATOM 1015 C CA . GLY B 1 42 ? -13.758 12.359 11.984 1 66.88 42 GLY B CA 1
ATOM 1016 C C . GLY B 1 42 ? -14.703 11.609 12.898 1 66.88 42 GLY B C 1
ATOM 1017 O O . GLY B 1 42 ? -14.281 11.016 13.891 1 66.88 42 GLY B O 1
ATOM 1018 N N . SER B 1 43 ? -15.875 11.805 12.883 1 68.5 43 SER B N 1
ATOM 1019 C CA . SER B 1 43 ? -17 11.328 13.688 1 68.5 43 SER B CA 1
ATOM 1020 C C . SER B 1 43 ? -17.047 9.805 13.703 1 68.5 43 SER B C 1
ATOM 1022 O O . SER B 1 43 ? -17.578 9.203 14.641 1 68.5 43 SER B O 1
ATOM 1024 N N . THR B 1 44 ? -16.438 9.141 12.734 1 77.44 44 THR B N 1
ATOM 1025 C CA . THR B 1 44 ? -16.359 7.688 12.617 1 77.44 44 THR B CA 1
ATOM 1026 C C . THR B 1 44 ? -14.922 7.234 12.406 1 77.44 44 THR B C 1
ATOM 1028 O O . THR B 1 44 ? -14.508 6.965 11.281 1 77.44 44 THR B O 1
ATOM 1031 N N . PRO B 1 45 ? -14.188 7.266 13.461 1 80.62 45 PRO B N 1
ATOM 1032 C CA . PRO B 1 45 ? -12.75 7.016 13.352 1 80.62 45 PRO B CA 1
ATOM 1033 C C . PRO B 1 45 ? -12.43 5.637 12.773 1 80.62 45 PRO B C 1
ATOM 1035 O O . PRO B 1 45 ? -13.141 4.664 13.062 1 80.62 45 PRO B O 1
ATOM 1038 N N . ARG B 1 46 ? -11.664 5.594 11.812 1 92.38 46 ARG B N 1
ATOM 1039 C CA . ARG B 1 46 ? -11.117 4.383 11.219 1 92.38 46 ARG B CA 1
ATOM 1040 C C . ARG B 1 46 ? -9.594 4.395 11.273 1 92.38 46 ARG B C 1
ATOM 1042 O O . ARG B 1 46 ? -8.969 5.457 11.219 1 92.38 46 ARG B O 1
ATOM 1049 N N . GLU B 1 47 ? -9.141 3.211 11.453 1 94.38 47 GLU B N 1
ATOM 1050 C CA . GLU B 1 47 ? -7.691 3.094 11.383 1 94.38 47 GLU B CA 1
ATOM 1051 C C . GLU B 1 47 ? -7.211 2.998 9.938 1 94.38 47 GLU B C 1
ATOM 1053 O O . GLU B 1 47 ? -7.844 2.334 9.109 1 94.38 47 GLU B O 1
ATOM 1058 N N . MET B 1 48 ? -6.164 3.662 9.688 1 96.12 48 MET B N 1
ATOM 1059 C CA . MET B 1 48 ? -5.594 3.555 8.352 1 96.12 48 MET B CA 1
ATOM 1060 C C . MET B 1 48 ? -5.086 2.141 8.086 1 96.12 48 MET B C 1
ATOM 1062 O O . MET B 1 48 ? -4.297 1.606 8.867 1 96.12 48 MET B O 1
ATOM 1066 N N . PRO B 1 49 ? -5.496 1.569 6.984 1 96.5 49 PRO B N 1
ATOM 1067 C CA . PRO B 1 49 ? -4.996 0.232 6.66 1 96.5 49 PRO B CA 1
ATOM 1068 C C . PRO B 1 49 ? -3.494 0.217 6.379 1 96.5 49 PRO B C 1
ATOM 1070 O O . PRO B 1 49 ? -2.943 1.207 5.891 1 96.5 49 PRO B O 1
ATOM 1073 N N . TYR B 1 50 ? -2.877 -0.892 6.613 1 96.19 50 TYR B N 1
ATOM 1074 C CA . TYR B 1 50 ? -1.434 -1.056 6.477 1 96.19 50 TYR B CA 1
ATOM 1075 C C . 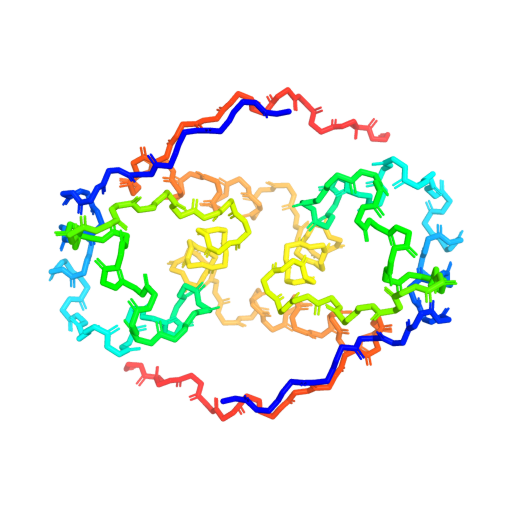TYR B 1 50 ? -0.976 -0.712 5.066 1 96.19 50 TYR B C 1
ATOM 1077 O O . TYR B 1 50 ? -0.057 0.09 4.879 1 96.19 50 TYR B O 1
ATOM 1085 N N . PRO B 1 51 ? -1.607 -1.229 3.982 1 97.81 51 PRO B N 1
ATOM 1086 C CA . PRO B 1 51 ? -1.066 -0.93 2.652 1 97.81 51 PRO B CA 1
ATOM 1087 C C . PRO B 1 51 ? -1.177 0.549 2.291 1 97.81 51 PRO B C 1
ATOM 1089 O O . PRO B 1 51 ? -0.33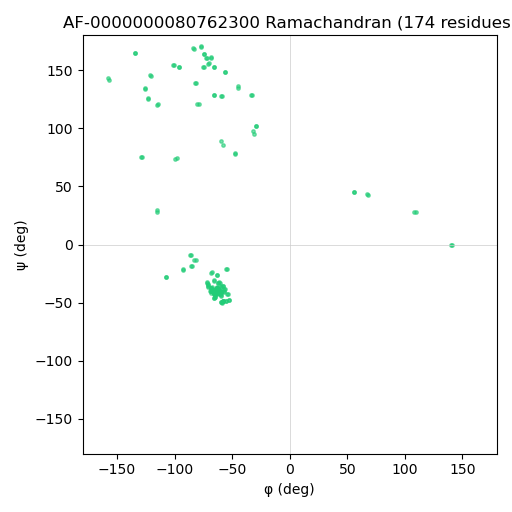7 1.071 1.552 1 97.81 51 PRO B O 1
ATOM 1092 N N . ASN B 1 52 ? -2.199 1.216 2.811 1 98.25 52 ASN B N 1
ATOM 1093 C CA . ASN B 1 52 ? -2.322 2.648 2.564 1 98.25 52 ASN B CA 1
ATOM 1094 C C . ASN B 1 52 ? -1.187 3.43 3.215 1 98.25 52 ASN B C 1
ATOM 1096 O O . ASN B 1 52 ? -0.593 4.309 2.588 1 98.25 52 ASN B O 1
ATOM 1100 N N . LEU B 1 53 ? -0.917 3.092 4.492 1 98.19 53 LEU B N 1
ATOM 1101 C CA . LEU B 1 53 ? 0.199 3.75 5.16 1 98.19 53 LEU B CA 1
ATOM 1102 C C . LEU B 1 53 ? 1.52 3.416 4.473 1 98.19 53 LEU B C 1
ATOM 1104 O O . LEU B 1 53 ? 2.406 4.266 4.379 1 98.19 53 LEU B O 1
ATOM 1108 N N . PHE B 1 54 ? 1.642 2.184 4.02 1 98.38 54 PHE B N 1
ATOM 1109 C CA . PHE B 1 54 ? 2.852 1.781 3.316 1 98.38 54 PHE B CA 1
ATOM 1110 C C . PH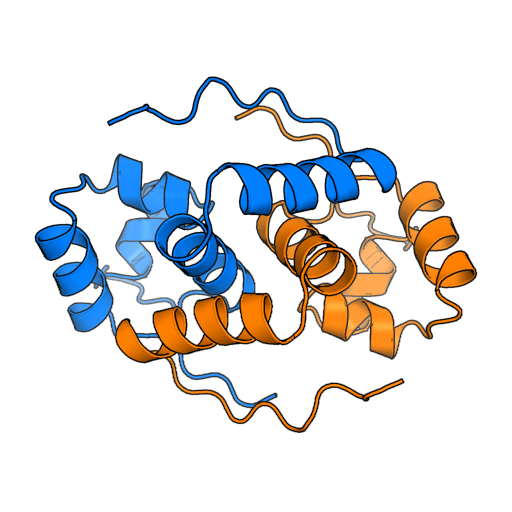E B 1 54 ? 3.066 2.641 2.076 1 98.38 54 PHE B C 1
ATOM 1112 O O . PHE B 1 54 ? 4.172 3.133 1.839 1 98.38 54 PHE B O 1
ATOM 1119 N N . HIS B 1 55 ? 2.066 2.777 1.297 1 98.5 55 HIS B N 1
ATOM 1120 C CA . HIS B 1 55 ? 2.186 3.615 0.108 1 98.5 55 HIS B CA 1
ATOM 1121 C C . HIS B 1 55 ? 2.58 5.043 0.476 1 98.5 55 HIS B C 1
ATOM 1123 O O . HIS B 1 55 ? 3.498 5.609 -0.121 1 98.5 55 HIS B O 1
ATOM 1129 N N . LEU B 1 56 ? 1.878 5.621 1.448 1 98.38 56 LEU B N 1
ATOM 1130 C CA . LEU B 1 56 ? 2.154 6.973 1.923 1 98.38 56 LEU B CA 1
ATOM 1131 C C . LEU B 1 56 ? 3.609 7.109 2.357 1 98.38 56 LEU B C 1
ATOM 1133 O O . LEU B 1 56 ? 4.312 8.016 1.906 1 98.38 56 LEU B O 1
ATOM 1137 N N . ALA B 1 57 ? 4.086 6.195 3.139 1 98.56 57 ALA B N 1
ATOM 1138 C CA . ALA B 1 57 ? 5.457 6.223 3.643 1 98.56 57 ALA B CA 1
ATOM 1139 C C . ALA B 1 57 ? 6.461 6.02 2.512 1 98.56 57 ALA B C 1
ATOM 1141 O O . ALA B 1 57 ? 7.527 6.641 2.502 1 98.56 57 ALA B O 1
ATOM 1142 N N . ALA B 1 58 ? 6.117 5.145 1.623 1 98.62 58 ALA B N 1
ATOM 1143 C CA . ALA B 1 58 ? 6.996 4.898 0.484 1 98.62 58 ALA B CA 1
ATOM 1144 C C . ALA B 1 58 ? 7.191 6.164 -0.342 1 98.62 58 ALA B C 1
ATOM 1146 O O . ALA B 1 58 ? 8.312 6.488 -0.741 1 98.62 58 ALA B O 1
ATOM 1147 N N . ARG B 1 59 ? 6.102 6.879 -0.558 1 98.25 59 ARG B N 1
ATOM 1148 C CA . ARG B 1 59 ? 6.172 8.109 -1.332 1 98.25 59 ARG B CA 1
ATOM 1149 C C . ARG B 1 59 ? 7.047 9.148 -0.636 1 98.25 59 ARG B C 1
ATOM 1151 O O . ARG B 1 59 ? 7.656 9.992 -1.292 1 98.25 59 ARG B O 1
ATOM 1158 N N . LEU B 1 60 ? 7.156 9.055 0.664 1 98.38 60 LEU B N 1
ATOM 1159 C CA . LEU B 1 60 ? 7.906 10.031 1.442 1 98.38 60 LEU B CA 1
ATOM 1160 C C . LEU B 1 60 ? 9.352 9.578 1.639 1 98.38 60 LEU B C 1
ATOM 1162 O O . LEU B 1 60 ? 10.234 10.406 1.857 1 98.38 60 LEU B O 1
ATOM 1166 N N . ALA B 1 61 ? 9.57 8.289 1.501 1 98.5 61 ALA B N 1
ATOM 1167 C CA . ALA B 1 61 ? 10.875 7.762 1.903 1 98.5 61 ALA B CA 1
ATOM 1168 C C . ALA B 1 61 ? 11.711 7.391 0.686 1 98.5 61 ALA B C 1
ATOM 1170 O O . ALA B 1 61 ? 12.945 7.363 0.759 1 98.5 61 ALA B O 1
ATOM 1171 N N . LEU B 1 62 ? 11.094 7.035 -0.412 1 98.5 62 LEU B N 1
ATOM 1172 C CA . LEU B 1 62 ? 11.812 6.512 -1.568 1 98.5 62 LEU B CA 1
ATOM 1173 C C . LEU B 1 62 ? 12.094 7.621 -2.58 1 98.5 62 LEU B C 1
ATOM 1175 O O . LEU B 1 62 ? 11.328 8.578 -2.684 1 98.5 62 LEU B O 1
ATOM 1179 N N . SER B 1 63 ? 13.18 7.395 -3.332 1 98 63 SER B N 1
ATOM 1180 C CA . SER B 1 63 ? 13.484 8.297 -4.438 1 98 63 SER B CA 1
ATOM 1181 C C . SER B 1 63 ? 12.539 8.062 -5.613 1 98 63 SER B C 1
ATOM 1183 O O . S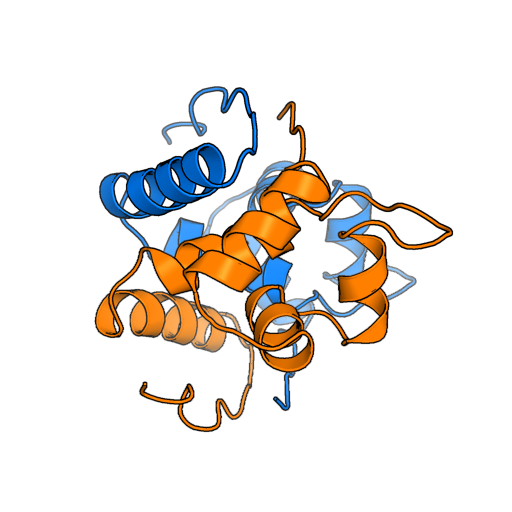ER B 1 63 ? 11.906 7.012 -5.707 1 98 63 SER B O 1
ATOM 1185 N N . PRO B 1 64 ? 12.516 9.039 -6.512 1 97.19 64 PRO B N 1
ATOM 1186 C CA . PRO B 1 64 ? 11.711 8.844 -7.715 1 97.19 64 PRO B CA 1
ATOM 1187 C C . PRO B 1 64 ? 12.117 7.605 -8.508 1 97.19 64 PRO B C 1
ATOM 1189 O O . PRO B 1 64 ? 11.258 6.918 -9.062 1 97.19 64 PRO B O 1
ATOM 1192 N N . ALA B 1 65 ? 13.367 7.34 -8.523 1 97.62 65 ALA B N 1
ATOM 1193 C CA . ALA B 1 65 ? 13.844 6.172 -9.258 1 97.62 65 ALA B CA 1
ATOM 1194 C C . ALA B 1 65 ? 13.391 4.879 -8.594 1 97.62 65 ALA B C 1
ATOM 1196 O O . ALA B 1 65 ? 13.039 3.912 -9.273 1 97.62 65 ALA B O 1
ATOM 1197 N N . GLU B 1 66 ? 13.438 4.867 -7.301 1 98.12 66 GLU B N 1
ATOM 1198 C CA . GLU B 1 66 ? 12.984 3.691 -6.562 1 98.12 66 GLU B CA 1
ATOM 1199 C C . GLU B 1 66 ? 11.484 3.48 -6.734 1 98.12 66 GLU B C 1
ATOM 1201 O O . GLU B 1 66 ? 11.031 2.352 -6.938 1 98.12 66 GLU B O 1
ATOM 1206 N N . LEU B 1 67 ? 10.773 4.527 -6.691 1 98.06 67 LEU B N 1
ATOM 1207 C CA . LEU B 1 67 ? 9.336 4.457 -6.91 1 98.06 67 LEU B CA 1
ATOM 1208 C C . LEU B 1 67 ? 9.023 3.969 -8.32 1 98.06 67 LEU B C 1
ATOM 1210 O O . LEU B 1 67 ? 8.102 3.174 -8.516 1 98.06 67 LEU B O 1
ATOM 1214 N N . ALA B 1 68 ? 9.805 4.438 -9.234 1 96.94 68 ALA B N 1
ATOM 1215 C CA . ALA B 1 68 ? 9.602 4.027 -10.625 1 96.94 68 ALA B CA 1
ATOM 1216 C C . ALA B 1 68 ? 9.797 2.521 -10.789 1 96.94 68 ALA B C 1
ATOM 1218 O O . ALA B 1 68 ? 9.117 1.888 -11.594 1 96.94 68 ALA B O 1
ATOM 1219 N N . ARG B 1 69 ? 10.695 1.938 -10 1 98.12 69 ARG B N 1
ATOM 1220 C CA . ARG B 1 69 ? 10.906 0.496 -10.07 1 98.12 69 ARG B CA 1
ATOM 1221 C C . ARG B 1 69 ? 9.672 -0.258 -9.57 1 98.12 69 ARG B C 1
ATOM 1223 O O . ARG B 1 69 ? 9.32 -1.308 -10.109 1 98.12 69 ARG B O 1
ATOM 1230 N N . VAL B 1 70 ? 9.086 0.257 -8.57 1 98.38 70 VAL B N 1
ATOM 1231 C CA . VAL B 1 70 ? 7.879 -0.369 -8.039 1 98.38 70 VAL B CA 1
ATOM 1232 C C . VAL B 1 70 ? 6.762 -0.288 -9.078 1 98.38 70 VAL B C 1
ATOM 1234 O O . VAL B 1 70 ? 6.082 -1.282 -9.344 1 98.38 70 VAL B O 1
ATOM 1237 N N . LEU B 1 71 ? 6.645 0.908 -9.664 1 97.31 71 LEU B N 1
ATOM 1238 C CA . LEU B 1 71 ? 5.602 1.101 -10.664 1 97.31 71 LEU B CA 1
ATOM 1239 C C . LEU B 1 71 ? 5.836 0.206 -11.875 1 97.31 71 LEU B C 1
ATOM 1241 O O . LEU B 1 71 ? 4.887 -0.341 -12.438 1 97.31 71 LEU B O 1
ATOM 1245 N N . LYS B 1 72 ? 7.051 0.103 -12.242 1 97.81 72 LYS B N 1
ATOM 1246 C CA . LYS B 1 72 ? 7.391 -0.799 -13.344 1 97.81 72 LYS B CA 1
ATOM 1247 C C . LYS B 1 72 ? 6.992 -2.234 -13.016 1 97.81 72 LYS B C 1
ATOM 1249 O O . LYS B 1 72 ? 6.461 -2.945 -13.875 1 97.81 72 LYS B O 1
ATOM 1254 N N . LYS B 1 73 ? 7.27 -2.686 -11.805 1 98.38 73 LYS B N 1
ATOM 1255 C CA . LYS B 1 73 ? 6.902 -4.035 -11.375 1 98.38 73 LYS B CA 1
ATOM 1256 C C . LYS B 1 73 ? 5.391 -4.234 -11.422 1 98.38 73 LYS B C 1
ATOM 1258 O O . LYS B 1 73 ? 4.91 -5.293 -11.828 1 98.38 73 LYS B O 1
ATOM 1263 N N . MET B 1 74 ? 4.676 -3.24 -11.031 1 98.19 74 MET B N 1
ATOM 1264 C CA . MET B 1 74 ? 3.217 -3.303 -11.094 1 98.19 74 MET B CA 1
ATOM 1265 C C . MET B 1 74 ? 2.736 -3.498 -12.523 1 98.19 74 MET B C 1
ATOM 1267 O O . MET B 1 74 ? 1.835 -4.297 -12.781 1 98.19 74 MET B O 1
ATOM 1271 N N . ARG B 1 75 ? 3.4 -2.799 -13.422 1 97.75 75 ARG B N 1
ATOM 1272 C CA . ARG B 1 75 ? 3.049 -2.943 -14.836 1 97.75 75 ARG B CA 1
ATOM 1273 C C . ARG B 1 75 ? 3.41 -4.336 -15.352 1 97.75 75 ARG B C 1
ATOM 1275 O O . ARG B 1 75 ? 2.666 -4.922 -16.141 1 97.75 75 ARG B O 1
ATOM 1282 N N . GLU B 1 76 ? 4.527 -4.828 -14.938 1 98.31 76 GLU B N 1
ATOM 1283 C CA . GLU B 1 76 ? 4.945 -6.172 -15.32 1 98.31 76 GLU B CA 1
ATOM 1284 C C . GLU B 1 76 ? 3.932 -7.215 -14.859 1 98.31 76 GLU B C 1
ATOM 1286 O O . GLU B 1 76 ? 3.709 -8.219 -15.539 1 98.31 76 GLU B O 1
ATOM 1291 N N . ILE B 1 77 ? 3.379 -6.945 -13.719 1 98.19 77 ILE B N 1
ATOM 1292 C CA . ILE B 1 77 ? 2.391 -7.871 -13.18 1 98.19 77 ILE B CA 1
ATOM 1293 C C . ILE B 1 77 ? 1.098 -7.777 -13.984 1 98.19 77 ILE B C 1
ATOM 1295 O O . ILE B 1 77 ? 0.363 -8.758 -14.109 1 98.19 77 ILE B O 1
ATOM 1299 N N . GLY B 1 78 ? 0.798 -6.562 -14.5 1 97.88 78 GLY B N 1
ATOM 1300 C CA . GLY B 1 78 ? -0.349 -6.469 -15.391 1 97.88 78 GLY B CA 1
ATOM 1301 C C . GLY B 1 78 ? -1.178 -5.219 -15.172 1 97.88 78 GLY B C 1
ATOM 1302 O O . GLY B 1 78 ? -2.164 -4.988 -15.875 1 97.88 78 GLY B O 1
ATOM 1303 N N . ALA B 1 79 ? -0.752 -4.406 -14.203 1 97.25 79 ALA B N 1
ATOM 1304 C CA . ALA B 1 79 ? -1.527 -3.199 -13.914 1 97.25 79 ALA B CA 1
ATOM 1305 C C . ALA B 1 79 ? -1.307 -2.141 -14.992 1 97.25 79 ALA B C 1
ATOM 1307 O O . ALA B 1 79 ? -0.242 -2.088 -15.609 1 97.25 79 ALA B O 1
ATOM 1308 N N . GLU B 1 80 ? -2.35 -1.269 -15.164 1 94.56 80 GLU B N 1
ATOM 1309 C CA . GLU B 1 80 ? -2.27 -0.069 -15.992 1 94.56 80 GLU B CA 1
ATOM 1310 C C . GLU B 1 80 ? -2.664 1.175 -15.203 1 94.56 80 GLU B C 1
ATOM 1312 O O . GLU B 1 80 ? -3.602 1.136 -14.406 1 94.56 80 GLU B O 1
ATOM 1317 N N . PHE B 1 81 ? -1.844 2.131 -15.398 1 88.38 81 PHE B N 1
ATOM 1318 C CA . PHE B 1 81 ? -2.225 3.383 -14.758 1 88.38 81 PHE B CA 1
ATOM 1319 C C . PHE B 1 81 ? -1.554 4.57 -15.438 1 88.38 81 PHE B C 1
ATOM 1321 O O . PHE B 1 81 ? -0.528 4.41 -16.109 1 88.38 81 PHE B O 1
ATOM 1328 N N . ASP B 1 82 ? -2.275 5.625 -15.523 1 76.5 82 ASP B N 1
ATOM 1329 C CA . ASP B 1 82 ? -1.787 6.867 -16.109 1 76.5 82 ASP B CA 1
ATOM 1330 C C . ASP B 1 82 ? -1.359 7.855 -15.023 1 76.5 82 ASP B C 1
ATOM 1332 O O . ASP B 1 82 ? -2.125 8.141 -14.102 1 76.5 82 ASP B O 1
ATOM 1336 N N . PHE B 1 83 ? -0.144 7.594 -14.344 1 59.97 83 PHE B N 1
ATOM 1337 C CA . PHE B 1 83 ? 0.222 8.578 -13.328 1 59.97 83 PHE B CA 1
ATOM 1338 C C . PHE B 1 83 ? 0.377 9.961 -13.945 1 59.97 83 PHE B C 1
ATOM 1340 O O . PHE B 1 83 ? 0.967 10.102 -15.016 1 59.97 83 PHE B O 1
ATOM 1347 N N . THR B 1 84 ? -0.601 10.625 -14 1 50 84 THR B N 1
ATOM 1348 C CA . THR B 1 84 ? -0.209 12.016 -14.195 1 50 84 THR B CA 1
ATOM 1349 C C . THR B 1 84 ? 0.943 12.391 -13.273 1 50 84 THR B C 1
ATOM 1351 O O . THR B 1 84 ? 1.084 11.828 -12.188 1 50 84 THR B O 1
ATOM 1354 N N . GLU B 1 85 ? 2.059 13.109 -13.586 1 45.53 85 GLU B N 1
ATOM 1355 C CA . GLU B 1 85 ? 3.273 13.586 -12.93 1 45.53 85 GLU B CA 1
ATOM 1356 C C . GLU B 1 85 ? 3.039 13.836 -11.445 1 45.53 85 GLU B C 1
ATOM 1358 O O . GLU B 1 85 ? 2.078 14.508 -11.062 1 45.53 85 GLU B O 1
ATOM 1363 N N . PRO B 1 86 ? 3.465 12.938 -10.562 1 45.22 86 PRO B N 1
ATOM 1364 C CA . PRO B 1 86 ? 3.35 13.367 -9.172 1 45.22 86 PRO B CA 1
ATOM 1365 C C . PRO B 1 86 ? 3.576 14.867 -9 1 45.22 86 PRO B C 1
ATOM 1367 O O . PRO B 1 86 ? 4.289 15.484 -9.789 1 45.22 86 PRO B O 1
ATOM 1370 N N . PRO B 1 87 ? 2.736 15.555 -8.367 1 35.28 87 PRO B N 1
ATOM 1371 C CA . PRO B 1 87 ? 3.061 16.984 -8.258 1 35.28 87 PRO B CA 1
ATOM 1372 C C . PRO B 1 87 ? 4.504 17.234 -7.828 1 35.28 87 PRO B C 1
ATOM 1374 O O . PRO B 1 87 ? 4.992 16.578 -6.898 1 35.28 87 PRO B O 1
ATOM 1377 N N . THR B 1 88 ? 5.477 17.094 -8.766 1 35.81 88 THR B N 1
ATOM 1378 C CA . THR B 1 88 ? 6.801 17.594 -8.438 1 35.81 88 THR B CA 1
ATOM 1379 C C . THR B 1 88 ? 6.699 18.812 -7.516 1 35.81 88 THR B C 1
ATOM 1381 O O . THR B 1 88 ? 6.027 19.797 -7.844 1 35.81 88 THR B O 1
ATOM 1384 N N . ALA B 1 89 ? 6.848 18.578 -6.266 1 34.12 89 ALA B N 1
ATOM 1385 C CA . ALA B 1 89 ? 7.062 19.828 -5.523 1 34.12 89 ALA B CA 1
ATOM 1386 C C . ALA B 1 89 ? 8.195 20.641 -6.141 1 34.12 89 ALA B C 1
ATOM 1388 O O . ALA B 1 89 ? 9.133 20.078 -6.711 1 34.12 89 ALA B O 1
#

Foldseek 3Di:
DDDDADALVVLVVVCVVVVHDLCLLCVQLVHHSVVSVLCNDDPNHDGRDPVSVVSNVCVVPDDPVVVVVVVVVVVVVPDDDDPDPDPPD/DDDDADALVVLVVVCVVVVHDLCLLCVQLVHHSVVSVLCNDDPNHDGRDPVSVVSNVCVVPDDPVVVVVVVVVVVVVPDDDDPDPDPPD

Secondary structure (DSSP, 8-state):
-EEEPPPHHHHHHHHHHHT--HHHHHHHHTS-HHHHHHHTT-SS--PPPHHHHHHHHHHHHS-HHHHHHHHHHHHHHT-EEE-------/-EEEPPPHHHHHHHHHHHT--HHHHHHHHTS-HHHHHHHTT-SS--PPPHHHHHHHHHHHHS-HHHHHHHHHHHHHHT-EEE-------

pLDDT: mean 90.35, std 15.47, range [33.97, 98.62]

Organism: Bordetella avium (strain 197N) (NCBI:txid360910)

Solvent-accessible surface area (backbone atoms only — not comparable to full-atom values): 9669 Å² total; per-residue (Å²): 124,60,76,41,54,42,50,29,67,39,50,47,49,49,36,59,74,69,71,51,53,66,63,55,50,7,58,44,38,70,44,54,51,72,56,41,44,21,36,51,66,37,98,62,69,43,75,58,51,66,40,26,48,48,45,32,22,34,68,72,58,49,50,72,69,57,49,48,45,24,52,49,42,33,40,71,51,46,33,45,65,53,75,66,75,68,82,74,124,123,59,74,42,54,41,49,27,68,38,50,46,50,48,36,58,75,68,70,51,53,66,62,56,48,6,58,44,37,70,45,54,53,74,56,40,42,21,36,49,66,38,98,62,69,44,73,58,52,66,39,27,49,49,45,32,21,34,68,73,58,48,51,72,69,57,49,48,46,24,53,50,40,34,41,73,50,47,32,44,65,54,76,68,76,67,81,75,126

Nearest PDB structures (foldseek):
  7xi5-assembly1_A  TM=8.904E-01  e=3.710E-02  Pseudomonas citronellolis
  7vjn-assembly1_A  TM=8.044E-01  e=7.029E-02  Pseudomonas phage JBD30
  2ox6-assembly2_C  TM=6.545E-01  e=9.676E-02  Shewanella oneidensis MR-1
  7t5u-assembly1_A  TM=7.147E-01  e=2.690E-01  Escherichia coli
  6vli-assembly1_D  TM=4.489E-01  e=3.474E-01  Eganvirus ev186

Sequence (178 aa):
MTYTAPTPAQLQALKTALDYTGKQMAELACVGEQHWRKYTGGSTPREMPYPNLFHLAARLALSPAELARVLKKMREIGAEFDFTEPPTAMTYTAPTPAQLQALKTALDYTGKQMAELACVGEQHWRKYTGGSTPREMPYPNLFHLAARLALSPAELARVLKKMREIGAEFDFTEPPTA